Protein AF-A0A7C0VIL4-F1 (afdb_monomer)

Radius of gyration: 20.74 Å; Cα contacts (8 Å, |Δi|>4): 130; chains: 1; bounding box: 46×37×66 Å

Nearest PDB structures (foldseek):
  8d9o-assembly1_A  TM=3.777E-01  e=7.279E-01  synthetic construct
  6q6b-assembly1_A  TM=4.030E-01  e=1.095E+00  Streptomyces lividans 1326

Structure (mmCIF, N/CA/C/O backbone):
data_AF-A0A7C0VIL4-F1
#
_entry.id   AF-A0A7C0VIL4-F1
#
loop_
_atom_site.group_PDB
_atom_site.id
_atom_site.type_symbol
_atom_site.label_atom_id
_atom_site.label_alt_id
_atom_site.label_comp_id
_atom_site.label_asym_id
_atom_site.label_entity_id
_atom_site.label_seq_id
_atom_site.pdbx_PDB_ins_code
_atom_site.Cartn_x
_atom_site.Cartn_y
_atom_site.Cartn_z
_atom_site.occupancy
_atom_site.B_iso_or_equiv
_atom_site.auth_seq_id
_atom_site.auth_comp_id
_atom_site.auth_asym_id
_atom_site.auth_atom_id
_atom_site.pdbx_PDB_model_num
ATOM 1 N N . GLY A 1 1 ? 6.796 16.171 -12.661 1.00 86.88 1 GLY A N 1
ATOM 2 C CA . GLY A 1 1 ? 7.628 15.699 -11.534 1.00 86.88 1 GLY A CA 1
ATOM 3 C C . GLY A 1 1 ? 7.111 16.160 -10.181 1.00 86.88 1 GLY A C 1
ATOM 4 O O . GLY A 1 1 ? 6.947 15.333 -9.299 1.00 86.88 1 GLY A O 1
ATOM 5 N N . GLU A 1 2 ? 6.846 17.455 -10.001 1.00 94.38 2 GLU A N 1
ATOM 6 C CA . GLU A 1 2 ? 6.464 18.029 -8.699 1.00 94.38 2 GLU A CA 1
ATOM 7 C C . GLU A 1 2 ? 5.170 17.460 -8.104 1.00 94.38 2 GLU A C 1
ATOM 9 O O . GLU A 1 2 ? 5.200 16.963 -6.984 1.00 94.38 2 GLU A O 1
ATOM 14 N N . ASN A 1 3 ? 4.081 17.411 -8.878 1.00 96.06 3 ASN A N 1
ATOM 15 C CA . ASN A 1 3 ? 2.807 16.840 -8.418 1.00 96.06 3 ASN A CA 1
ATOM 16 C C . ASN A 1 3 ? 2.948 15.393 -7.924 1.00 96.06 3 ASN A C 1
ATOM 18 O O . ASN A 1 3 ? 2.377 15.026 -6.904 1.00 96.06 3 ASN A O 1
ATOM 22 N N . VAL A 1 4 ? 3.756 14.584 -8.619 1.00 94.50 4 VAL A N 1
ATOM 23 C CA . VAL A 1 4 ? 4.027 13.196 -8.221 1.00 94.50 4 VAL A CA 1
ATOM 24 C C . VAL A 1 4 ? 4.786 13.159 -6.897 1.00 94.50 4 VAL A C 1
ATOM 26 O O . VAL A 1 4 ? 4.413 12.397 -6.015 1.00 94.50 4 VAL A O 1
ATOM 29 N N . ARG A 1 5 ? 5.801 14.012 -6.700 1.00 96.06 5 ARG A N 1
ATOM 30 C CA . ARG A 1 5 ? 6.515 14.087 -5.413 1.00 96.06 5 ARG A CA 1
ATOM 31 C C . ARG A 1 5 ? 5.583 14.467 -4.263 1.00 96.06 5 ARG A C 1
ATOM 33 O O . ARG A 1 5 ? 5.636 13.815 -3.226 1.00 96.06 5 ARG A O 1
ATOM 40 N N . ASN A 1 6 ? 4.728 15.471 -4.457 1.00 98.00 6 ASN A N 1
ATOM 41 C CA . ASN A 1 6 ? 3.766 15.900 -3.438 1.00 98.00 6 ASN A CA 1
ATOM 42 C C . ASN A 1 6 ? 2.800 14.761 -3.088 1.00 98.00 6 ASN A C 1
ATOM 44 O O . ASN A 1 6 ? 2.580 14.471 -1.916 1.00 98.00 6 ASN A O 1
ATOM 48 N N . LEU A 1 7 ? 2.294 14.051 -4.099 1.00 98.19 7 LEU A N 1
ATOM 49 C CA . LEU A 1 7 ? 1.442 12.881 -3.906 1.00 98.19 7 LEU A CA 1
ATOM 50 C C . LEU A 1 7 ? 2.142 11.779 -3.092 1.00 98.19 7 LEU A C 1
ATOM 52 O O . LEU A 1 7 ? 1.588 11.316 -2.098 1.00 98.19 7 LEU A O 1
ATOM 56 N N . LEU A 1 8 ? 3.368 11.387 -3.460 1.00 98.19 8 LEU A N 1
ATOM 57 C CA . LEU A 1 8 ? 4.122 10.363 -2.722 1.00 98.19 8 LEU A CA 1
ATOM 58 C C . LEU A 1 8 ? 4.390 10.786 -1.265 1.00 98.19 8 LEU A C 1
ATOM 60 O O . LEU A 1 8 ? 4.330 9.954 -0.359 1.00 98.19 8 LEU A O 1
ATOM 64 N N . GLN A 1 9 ? 4.624 12.078 -1.014 1.00 98.44 9 GLN A N 1
ATOM 65 C CA . GLN A 1 9 ? 4.762 12.608 0.345 1.00 98.44 9 GLN A CA 1
ATOM 66 C C . GLN A 1 9 ? 3.467 12.474 1.160 1.00 98.44 9 GLN A C 1
ATOM 68 O O . GLN A 1 9 ? 3.532 12.082 2.326 1.00 98.44 9 GLN A O 1
ATOM 73 N N . GLU A 1 10 ? 2.296 12.745 0.578 1.00 98.56 10 GLU A N 1
ATOM 74 C CA . GLU A 1 10 ? 1.005 12.582 1.269 1.00 98.56 10 GLU A CA 1
ATOM 75 C C . GLU A 1 10 ? 0.706 11.118 1.635 1.00 98.56 10 GLU A C 1
ATOM 77 O O . GLU A 1 10 ? 0.216 10.825 2.736 1.00 98.56 10 GLU A O 1
ATOM 82 N N . ILE A 1 11 ? 1.081 10.176 0.765 1.00 98.75 11 ILE A N 1
ATOM 83 C CA . ILE A 1 11 ? 0.991 8.739 1.066 1.00 98.75 11 ILE A CA 1
ATOM 84 C C . ILE A 1 11 ? 1.904 8.398 2.248 1.00 98.75 11 ILE A C 1
ATOM 86 O O . ILE A 1 11 ? 1.468 7.744 3.199 1.00 98.75 11 ILE A O 1
ATOM 90 N N . GLY A 1 12 ? 3.143 8.899 2.240 1.00 98.62 12 GLY A N 1
ATOM 91 C CA . GLY A 1 12 ? 4.111 8.681 3.317 1.00 98.62 12 GLY A CA 1
ATOM 92 C C . GLY A 1 12 ? 3.642 9.239 4.662 1.00 98.62 12 GLY A C 1
ATOM 93 O O . GLY A 1 12 ? 3.730 8.551 5.681 1.00 98.62 12 GLY A O 1
ATOM 94 N N . LYS A 1 13 ? 3.056 10.445 4.673 1.00 98.69 13 LYS A N 1
ATOM 95 C CA . LYS A 1 13 ? 2.426 11.032 5.871 1.00 98.69 13 LYS A CA 1
ATOM 96 C C . LYS A 1 13 ? 1.301 10.146 6.402 1.00 98.69 13 LYS A C 1
ATOM 98 O O . LYS A 1 13 ? 1.200 9.932 7.611 1.00 98.69 13 LYS A O 1
ATOM 103 N N . THR A 1 14 ? 0.475 9.607 5.506 1.00 98.50 14 THR A N 1
ATOM 104 C CA . THR A 1 14 ? -0.616 8.697 5.875 1.00 98.50 14 THR A CA 1
ATOM 105 C C . THR A 1 14 ? -0.076 7.412 6.497 1.00 98.50 14 THR A C 1
ATOM 107 O O . THR A 1 14 ? -0.525 7.040 7.582 1.00 98.50 14 THR A O 1
ATOM 110 N N . ALA A 1 15 ? 0.916 6.773 5.869 1.00 98.50 15 ALA A N 1
ATOM 111 C CA . ALA A 1 15 ? 1.563 5.575 6.400 1.00 98.50 15 ALA A CA 1
ATOM 112 C C . ALA A 1 15 ? 2.160 5.834 7.795 1.00 98.50 15 ALA A C 1
ATOM 114 O O . ALA A 1 15 ? 1.824 5.128 8.744 1.00 98.50 15 ALA A O 1
ATOM 115 N N . ALA A 1 16 ? 2.939 6.906 7.960 1.00 98.56 16 ALA A N 1
ATOM 116 C CA . ALA A 1 16 ? 3.560 7.260 9.238 1.00 98.56 16 ALA A CA 1
ATOM 117 C C . ALA A 1 16 ? 2.534 7.537 10.351 1.00 98.56 16 ALA A C 1
ATOM 119 O O . ALA A 1 16 ? 2.729 7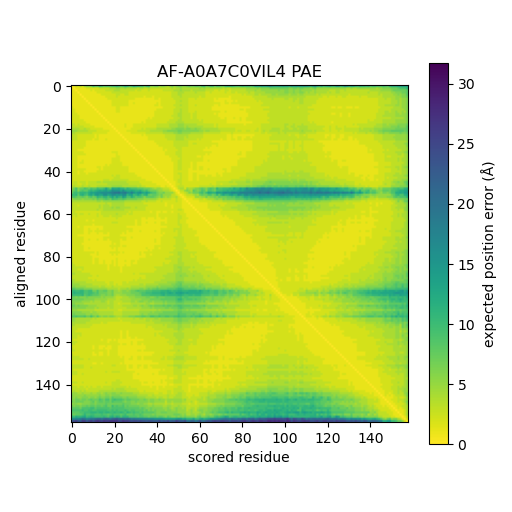.133 11.499 1.00 98.56 16 ALA A O 1
ATOM 120 N N . ARG A 1 17 ? 1.419 8.208 10.029 1.00 98.31 17 ARG A N 1
ATOM 121 C CA . ARG A 1 17 ? 0.323 8.437 10.982 1.00 98.31 17 ARG A CA 1
ATOM 122 C C . ARG A 1 17 ? -0.321 7.118 11.408 1.00 98.31 17 ARG A C 1
ATOM 124 O O . ARG A 1 17 ? -0.466 6.872 12.602 1.00 98.31 17 ARG A O 1
ATOM 131 N N . LEU A 1 18 ? -0.706 6.279 10.447 1.00 98.38 18 LEU A N 1
ATOM 132 C CA . LEU A 1 18 ? -1.424 5.029 10.717 1.00 98.38 18 LEU A CA 1
ATOM 133 C C . LEU A 1 18 ? -0.537 3.962 11.365 1.00 98.38 18 LEU A C 1
ATOM 135 O O . LEU A 1 18 ? -1.051 3.097 12.067 1.00 98.38 18 LEU A O 1
ATOM 139 N N . GLN A 1 19 ? 0.784 4.050 11.208 1.00 97.56 19 GLN A N 1
ATOM 140 C CA . GLN A 1 19 ? 1.725 3.155 11.879 1.00 97.56 19 GLN A CA 1
ATOM 141 C C . GLN A 1 19 ? 1.710 3.301 13.411 1.00 97.56 19 GLN A C 1
ATOM 143 O O . GLN A 1 19 ? 2.133 2.393 14.121 1.00 97.56 19 GLN A O 1
ATOM 148 N N . LYS A 1 20 ? 1.181 4.419 13.927 1.00 97.12 20 LYS A N 1
ATOM 149 C CA . LYS A 1 20 ? 0.968 4.650 15.365 1.00 97.12 20 LYS A CA 1
ATOM 150 C C . LYS A 1 20 ? -0.324 4.018 15.895 1.00 97.12 20 LYS A C 1
ATOM 152 O O . LYS A 1 20 ? -0.518 3.969 17.102 1.00 97.12 20 LYS A O 1
ATOM 157 N N . ASN A 1 21 ? -1.217 3.560 15.016 1.00 95.56 21 ASN A N 1
ATOM 158 C CA . ASN A 1 21 ? -2.441 2.867 15.402 1.00 95.56 21 ASN A CA 1
ATOM 159 C C . ASN A 1 21 ? -2.168 1.362 15.495 1.00 95.56 21 ASN A C 1
ATOM 161 O O . ASN A 1 21 ? -1.899 0.727 14.476 1.00 95.56 21 ASN A O 1
ATOM 165 N N . GLU A 1 22 ? -2.291 0.772 16.684 1.00 95.00 22 GLU A N 1
ATOM 166 C CA . GLU A 1 22 ? -1.973 -0.648 16.917 1.00 95.00 22 GLU A CA 1
ATOM 167 C C . GLU A 1 22 ? -2.699 -1.599 15.953 1.00 95.00 22 GLU A C 1
ATOM 169 O O . GLU A 1 22 ? -2.125 -2.567 15.454 1.00 95.00 22 GLU A O 1
ATOM 174 N N . SER A 1 23 ? -3.959 -1.305 15.621 1.00 94.94 23 SER A N 1
ATOM 175 C CA . SER A 1 23 ? -4.778 -2.173 14.769 1.00 94.94 23 SER A CA 1
ATOM 176 C C . SER A 1 23 ? -4.428 -2.096 13.276 1.00 94.94 23 SER A C 1
ATOM 178 O O . SER A 1 23 ? -4.811 -2.999 12.515 1.00 94.94 23 SER A O 1
ATOM 180 N N . LEU A 1 24 ? -3.723 -1.035 12.861 1.00 98.38 24 LEU A N 1
ATOM 181 C CA . LEU A 1 24 ? -3.342 -0.745 11.475 1.00 98.38 24 LEU A CA 1
ATOM 182 C C . LEU A 1 24 ? -1.825 -0.750 11.249 1.00 98.38 24 LEU A C 1
ATOM 184 O O . LEU A 1 24 ? -1.401 -0.754 10.095 1.00 98.38 24 LEU A O 1
ATOM 188 N N . GLN A 1 25 ? -1.016 -0.818 12.308 1.00 98.50 25 GLN A N 1
ATOM 189 C CA . GLN A 1 25 ? 0.436 -0.637 12.269 1.00 98.50 25 GLN A CA 1
ATOM 190 C C . GLN A 1 25 ? 1.128 -1.482 11.196 1.00 98.50 25 GLN A C 1
ATOM 192 O O . GLN A 1 25 ? 1.853 -0.950 10.355 1.00 98.50 25 GLN A O 1
ATOM 197 N N . LYS A 1 26 ? 0.863 -2.793 11.188 1.00 98.44 26 LYS A N 1
ATOM 198 C CA . LYS A 1 26 ? 1.426 -3.724 10.197 1.00 98.44 26 LYS A CA 1
ATOM 199 C C . LYS A 1 26 ? 1.061 -3.332 8.761 1.00 98.44 26 LYS A C 1
ATOM 201 O O . LYS A 1 26 ? 1.902 -3.388 7.876 1.00 98.44 26 LYS A O 1
ATOM 206 N N . TYR A 1 27 ? -0.191 -2.953 8.523 1.00 98.75 27 TYR A N 1
ATOM 207 C CA . TYR A 1 27 ? -0.686 -2.629 7.183 1.00 98.75 27 TYR A CA 1
ATOM 208 C C . TYR A 1 27 ? -0.133 -1.285 6.695 1.00 98.75 27 TYR A C 1
ATOM 210 O O . TYR A 1 27 ? 0.245 -1.148 5.535 1.00 98.75 27 TYR A O 1
ATOM 218 N N . ALA A 1 28 ? -0.001 -0.315 7.600 1.00 98.62 28 ALA A N 1
ATOM 219 C CA . ALA A 1 28 ? 0.647 0.958 7.319 1.00 98.62 28 ALA A CA 1
ATOM 220 C C . ALA A 1 28 ? 2.142 0.793 6.988 1.00 98.62 28 ALA A C 1
ATOM 222 O O . ALA A 1 28 ? 2.642 1.481 6.101 1.00 98.62 28 ALA A O 1
ATOM 223 N N . ALA A 1 29 ? 2.838 -0.145 7.645 1.00 98.62 29 ALA A N 1
ATOM 224 C CA . ALA A 1 29 ? 4.223 -0.484 7.314 1.00 98.62 29 ALA A CA 1
ATOM 225 C C . ALA A 1 29 ? 4.347 -1.033 5.881 1.00 98.62 29 ALA A C 1
ATOM 227 O O . ALA A 1 29 ? 5.168 -0.540 5.113 1.00 98.62 29 ALA A O 1
ATOM 228 N N . ILE A 1 30 ? 3.464 -1.964 5.491 1.00 98.81 30 ILE A N 1
ATOM 229 C CA . ILE A 1 30 ? 3.412 -2.512 4.123 1.00 98.81 30 ILE A CA 1
ATOM 230 C C . ILE A 1 30 ? 3.185 -1.396 3.092 1.00 98.81 30 ILE A C 1
ATOM 232 O O . ILE A 1 30 ? 3.862 -1.361 2.067 1.00 98.81 30 ILE A O 1
ATOM 236 N N . LEU A 1 31 ? 2.274 -0.452 3.364 1.00 98.81 31 LEU A N 1
ATOM 237 C CA . LEU A 1 31 ? 2.065 0.706 2.486 1.00 98.81 31 LEU A CA 1
ATOM 238 C C . LEU A 1 31 ? 3.334 1.559 2.351 1.00 98.81 31 LEU A C 1
ATOM 240 O O . LEU A 1 31 ? 3.640 2.014 1.253 1.00 98.81 31 LEU A O 1
ATOM 244 N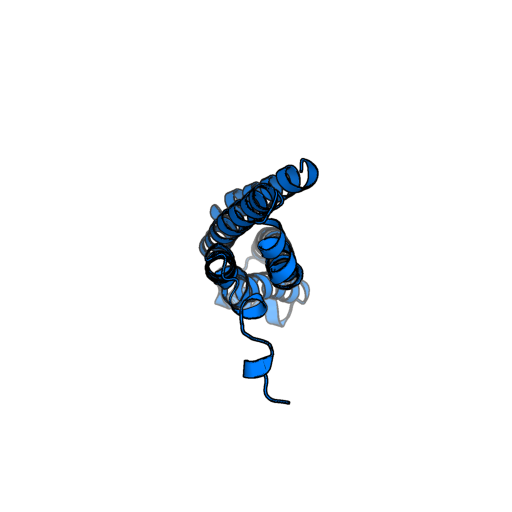 N . GLY A 1 32 ? 4.070 1.772 3.445 1.00 98.69 32 GLY A N 1
ATOM 245 C CA . GLY A 1 32 ? 5.335 2.508 3.434 1.00 98.69 32 GLY A CA 1
ATOM 246 C C . GLY A 1 32 ? 6.416 1.827 2.588 1.00 98.69 32 GLY A C 1
ATOM 247 O O . GLY A 1 32 ? 7.070 2.489 1.784 1.00 98.69 32 GLY A O 1
ATOM 248 N N . GLU A 1 33 ? 6.562 0.507 2.710 1.00 98.69 33 GLU A N 1
ATOM 249 C CA . GLU A 1 33 ? 7.498 -0.275 1.891 1.00 98.69 33 GLU A CA 1
ATOM 250 C C . GLU A 1 33 ? 7.122 -0.250 0.404 1.00 98.69 33 GLU A C 1
ATOM 252 O O . GLU A 1 33 ? 7.982 -0.045 -0.456 1.00 98.69 33 GLU A O 1
ATOM 257 N N . ALA A 1 34 ? 5.832 -0.407 0.094 1.00 98.81 34 ALA A N 1
ATOM 258 C CA . ALA A 1 34 ? 5.333 -0.306 -1.272 1.00 98.81 34 ALA A CA 1
ATOM 259 C C . ALA A 1 34 ? 5.558 1.098 -1.852 1.00 98.81 34 ALA A C 1
ATOM 261 O O . ALA A 1 34 ? 6.045 1.229 -2.972 1.00 98.81 34 ALA A O 1
ATOM 262 N N . LEU A 1 35 ? 5.274 2.152 -1.079 1.00 98.81 35 LEU A N 1
ATOM 263 C CA . LEU A 1 35 ? 5.532 3.538 -1.470 1.00 98.81 35 LEU A CA 1
ATOM 264 C C . LEU A 1 35 ? 7.007 3.765 -1.811 1.00 98.81 35 LEU A C 1
ATOM 266 O O . LEU A 1 35 ? 7.302 4.418 -2.811 1.00 98.81 35 LEU A O 1
ATOM 270 N N . GLN A 1 36 ? 7.923 3.237 -0.996 1.00 98.69 36 GLN A N 1
ATOM 271 C CA . GLN A 1 36 ? 9.355 3.358 -1.253 1.00 98.69 36 GLN A CA 1
ATOM 272 C C . GLN A 1 36 ? 9.729 2.706 -2.590 1.00 98.69 36 GLN A C 1
ATOM 274 O O . GLN A 1 36 ? 10.339 3.366 -3.429 1.00 98.69 36 GLN A O 1
ATOM 279 N N . ALA A 1 37 ? 9.307 1.458 -2.814 1.00 98.69 37 ALA A N 1
ATOM 280 C CA . ALA A 1 37 ? 9.610 0.725 -4.044 1.00 98.69 37 ALA A CA 1
ATOM 281 C C . ALA A 1 37 ? 9.012 1.400 -5.292 1.00 98.69 37 ALA A C 1
ATOM 283 O O . ALA A 1 37 ? 9.684 1.553 -6.310 1.00 98.69 37 ALA A O 1
ATOM 284 N N . VAL A 1 38 ? 7.754 1.849 -5.229 1.00 98.69 38 VAL A N 1
ATOM 285 C CA . VAL A 1 38 ? 7.103 2.546 -6.352 1.00 98.69 38 VAL A CA 1
ATOM 286 C C . VAL A 1 38 ? 7.732 3.918 -6.595 1.00 98.69 38 VAL A C 1
ATOM 288 O O . VAL A 1 38 ? 7.901 4.323 -7.746 1.00 98.69 38 VAL A O 1
ATOM 291 N N . GLY A 1 39 ? 8.110 4.639 -5.537 1.00 98.38 39 GLY A N 1
ATOM 292 C CA . GLY A 1 39 ? 8.797 5.925 -5.647 1.00 98.38 39 GLY A CA 1
ATOM 293 C C . GLY A 1 39 ? 10.173 5.804 -6.304 1.00 98.38 39 GLY A C 1
ATOM 294 O O . GLY A 1 39 ? 10.517 6.623 -7.161 1.00 98.38 39 GLY A O 1
ATOM 295 N N . GLU A 1 40 ? 10.933 4.767 -5.954 1.00 98.19 40 GLU A N 1
ATOM 296 C CA . GLU A 1 40 ? 12.220 4.456 -6.581 1.00 98.19 40 GLU A CA 1
ATOM 297 C C . GLU A 1 40 ? 12.054 4.073 -8.055 1.00 98.19 40 GLU A C 1
ATOM 299 O O . GLU A 1 40 ? 12.679 4.696 -8.917 1.00 98.19 40 GLU A O 1
ATOM 304 N N . LEU A 1 41 ? 11.114 3.177 -8.372 1.00 98.00 41 LEU A N 1
ATOM 305 C CA . LEU A 1 41 ? 10.788 2.823 -9.754 1.00 98.00 41 LEU A CA 1
ATOM 306 C C . LEU A 1 41 ? 10.381 4.051 -10.584 1.00 98.00 41 LEU A C 1
ATOM 308 O O . LEU A 1 41 ? 10.846 4.234 -11.708 1.00 98.00 41 LEU A O 1
ATOM 312 N N . THR A 1 42 ? 9.553 4.934 -10.018 1.00 96.94 42 THR A N 1
ATOM 313 C CA . THR A 1 42 ? 9.115 6.182 -10.668 1.00 96.94 42 THR A CA 1
ATOM 314 C C . THR A 1 42 ? 10.304 7.081 -11.012 1.00 96.94 42 THR A C 1
ATOM 316 O O . THR A 1 42 ? 10.361 7.666 -12.097 1.00 96.94 42 THR A O 1
ATOM 319 N N . LYS A 1 43 ? 11.276 7.197 -10.099 1.00 95.44 43 LYS A N 1
ATOM 320 C CA . LYS A 1 43 ? 12.521 7.934 -10.347 1.00 95.44 43 LYS A CA 1
ATOM 321 C C . LYS A 1 43 ? 13.332 7.263 -11.458 1.00 95.44 43 LYS A C 1
ATOM 323 O O . LYS A 1 43 ? 13.796 7.963 -12.356 1.00 95.44 43 LYS A O 1
ATOM 328 N N . ASN A 1 44 ? 13.462 5.938 -11.420 1.00 95.38 44 ASN A N 1
ATOM 329 C CA . ASN A 1 44 ? 14.209 5.162 -12.410 1.00 95.38 44 ASN A CA 1
ATOM 330 C C . ASN A 1 44 ? 13.619 5.307 -13.820 1.00 95.38 44 ASN A C 1
ATOM 332 O O . ASN A 1 44 ? 14.370 5.541 -14.763 1.00 95.38 44 ASN A O 1
ATOM 336 N N . PHE A 1 45 ? 12.291 5.326 -13.965 1.00 94.56 45 PHE A N 1
ATOM 337 C CA . PHE A 1 45 ? 11.628 5.627 -15.243 1.00 94.56 45 PHE A CA 1
ATOM 338 C C . PHE A 1 45 ? 12.054 6.982 -15.824 1.00 94.56 45 PHE A C 1
ATOM 340 O O . PHE A 1 45 ? 12.290 7.089 -17.027 1.00 94.56 45 PHE A O 1
ATOM 347 N N . GLY A 1 46 ? 12.195 8.006 -14.976 1.00 92.31 46 GLY A N 1
ATOM 348 C CA . GLY A 1 46 ? 12.695 9.319 -15.391 1.00 92.31 46 GLY A CA 1
ATOM 349 C C . GLY A 1 46 ? 14.180 9.330 -15.770 1.00 92.31 46 GLY A C 1
ATOM 350 O O . GLY A 1 46 ? 14.596 10.169 -16.564 1.00 92.31 46 GLY A O 1
ATOM 351 N N . LEU A 1 47 ? 14.986 8.410 -15.231 1.00 91.94 47 LEU A N 1
ATOM 352 C CA . LEU A 1 47 ? 16.396 8.255 -15.610 1.00 91.94 47 LEU A CA 1
ATOM 353 C C . LEU A 1 47 ? 16.540 7.489 -16.932 1.00 91.94 47 LEU A C 1
ATOM 355 O O . LEU A 1 47 ? 17.354 7.863 -17.774 1.00 91.94 47 LEU A O 1
ATOM 359 N N . TRP A 1 48 ? 15.734 6.446 -17.141 1.00 93.31 48 TRP A N 1
ATOM 360 C CA . TRP A 1 48 ? 15.789 5.607 -18.341 1.00 93.31 48 TRP A CA 1
ATOM 361 C C . TRP A 1 48 ? 15.207 6.269 -19.588 1.00 93.31 48 TRP A C 1
ATOM 363 O O . TRP A 1 48 ? 15.460 5.800 -20.691 1.00 93.31 48 TRP A O 1
ATOM 373 N N . SER A 1 49 ? 14.463 7.369 -19.461 1.00 83.69 49 SER A N 1
ATOM 374 C CA . SER A 1 49 ? 13.844 8.038 -20.611 1.00 83.69 49 SER A CA 1
ATOM 375 C C . SER A 1 49 ? 14.834 8.695 -21.592 1.00 83.69 49 SER A C 1
ATOM 377 O O . SER A 1 49 ? 14.403 9.283 -22.581 1.00 83.69 49 SER A O 1
ATOM 379 N N . GLY A 1 50 ? 16.146 8.624 -21.342 1.00 83.69 50 GLY A N 1
ATOM 380 C CA . GLY A 1 50 ? 17.186 9.104 -22.252 1.00 83.69 50 GLY A CA 1
ATOM 381 C C . GLY A 1 50 ? 17.734 8.015 -23.186 1.00 83.69 50 GLY A C 1
ATOM 382 O O . GLY A 1 50 ? 18.067 6.913 -22.753 1.00 83.69 50 GLY A O 1
ATOM 383 N N . GLY A 1 51 ? 17.900 8.345 -24.471 1.00 80.44 51 GLY A N 1
ATOM 384 C CA . GLY A 1 51 ? 18.606 7.502 -25.445 1.00 80.44 51 GLY A CA 1
ATOM 385 C C . GLY A 1 51 ? 18.001 6.102 -25.616 1.00 80.44 51 GLY A C 1
ATOM 386 O O . GLY A 1 51 ? 16.786 5.938 -25.692 1.00 80.44 51 GLY A O 1
ATOM 387 N N . SER A 1 52 ? 18.855 5.077 -25.671 1.00 79.56 52 SER A N 1
ATOM 388 C CA . SER A 1 52 ? 18.459 3.671 -25.861 1.00 79.56 52 SER A CA 1
ATOM 389 C C . SER A 1 52 ? 17.767 3.031 -24.645 1.00 79.56 52 SER A C 1
ATOM 391 O O . SER A 1 52 ? 17.299 1.894 -24.736 1.00 79.56 52 SER A O 1
ATOM 393 N N . GLY A 1 53 ? 17.679 3.739 -23.512 1.00 84.19 53 GLY A N 1
ATOM 394 C CA . GLY A 1 53 ? 16.960 3.291 -22.315 1.00 84.19 53 GLY A CA 1
ATOM 395 C C . GLY A 1 53 ? 15.441 3.446 -22.412 1.00 84.19 53 GLY A C 1
ATOM 396 O O . GLY A 1 53 ? 14.714 2.751 -21.703 1.00 84.19 53 GLY A O 1
ATOM 397 N N . LEU A 1 54 ? 14.951 4.297 -23.325 1.00 90.81 54 LEU A N 1
ATOM 398 C CA . LEU A 1 54 ? 13.533 4.666 -23.422 1.00 90.81 54 LEU A CA 1
ATOM 399 C C . LEU A 1 54 ? 12.608 3.465 -23.686 1.00 90.81 54 LEU A C 1
ATOM 401 O O . LEU A 1 54 ? 11.439 3.482 -23.302 1.00 90.81 54 LEU A O 1
ATOM 405 N N . VAL A 1 55 ? 13.139 2.397 -24.285 1.00 91.75 55 VAL A N 1
ATOM 406 C CA . VAL A 1 55 ? 12.402 1.150 -24.519 1.00 91.75 55 VAL A CA 1
ATOM 407 C C . VAL A 1 55 ? 11.916 0.504 -23.214 1.00 91.75 55 VAL A C 1
ATOM 409 O O . VAL A 1 55 ? 10.831 -0.069 -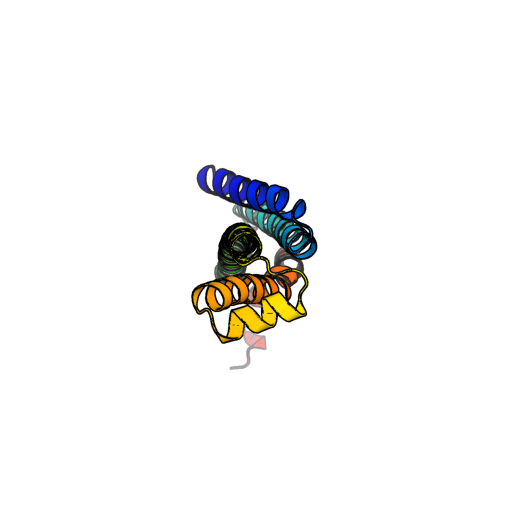23.198 1.00 91.75 55 VAL A O 1
ATOM 412 N N . ILE A 1 56 ? 12.645 0.656 -22.098 1.00 94.12 56 ILE A N 1
ATOM 413 C CA . ILE A 1 56 ? 12.276 0.042 -20.813 1.00 94.12 56 ILE A CA 1
ATOM 414 C C . ILE A 1 56 ? 10.973 0.637 -20.250 1.00 94.12 56 ILE A C 1
ATOM 416 O O . ILE A 1 56 ? 10.041 -0.139 -20.007 1.00 94.12 56 ILE A O 1
ATOM 420 N N . PRO A 1 57 ? 10.837 1.974 -20.080 1.00 94.25 57 PRO A N 1
ATOM 421 C CA . PRO A 1 57 ? 9.562 2.581 -19.710 1.00 94.25 57 PRO A CA 1
ATOM 422 C C . PRO A 1 57 ? 8.413 2.249 -20.661 1.00 94.25 57 PRO A C 1
ATOM 424 O O . PRO A 1 57 ? 7.291 2.053 -20.201 1.00 94.25 57 PRO A O 1
ATOM 427 N N . ILE A 1 58 ? 8.674 2.175 -21.971 1.00 93.69 58 ILE A N 1
ATOM 428 C CA . ILE A 1 58 ? 7.639 1.879 -22.972 1.00 93.69 58 ILE A CA 1
ATOM 429 C C . ILE A 1 58 ? 7.104 0.456 -22.788 1.00 93.69 58 ILE A C 1
ATOM 431 O O . ILE A 1 58 ? 5.891 0.274 -22.679 1.00 93.69 58 ILE A O 1
ATOM 435 N N . LEU A 1 59 ? 7.990 -0.538 -22.684 1.00 94.38 59 LEU A N 1
ATOM 436 C CA . LEU A 1 59 ? 7.601 -1.940 -22.487 1.00 94.38 59 LEU A CA 1
ATOM 437 C C . LEU A 1 59 ? 6.820 -2.154 -21.194 1.00 94.38 59 LEU A C 1
ATOM 439 O O . LEU A 1 59 ? 5.906 -2.976 -21.133 1.00 94.38 59 LEU A O 1
ATOM 443 N N . ASN A 1 60 ? 7.154 -1.377 -20.168 1.00 96.31 60 ASN A N 1
ATOM 444 C CA . ASN A 1 60 ? 6.579 -1.515 -18.840 1.00 96.31 60 ASN A CA 1
ATOM 445 C C . ASN A 1 60 ? 5.504 -0.469 -18.526 1.00 96.31 60 ASN A C 1
ATOM 447 O O . ASN A 1 60 ? 5.060 -0.396 -17.382 1.00 96.31 60 ASN A O 1
ATOM 451 N N . ALA A 1 61 ? 5.026 0.299 -19.511 1.00 96.00 61 ALA A N 1
ATOM 452 C CA . ALA A 1 61 ? 4.060 1.374 -19.283 1.00 96.00 61 ALA A CA 1
ATOM 453 C C . ALA A 1 61 ? 2.766 0.869 -18.622 1.00 96.00 61 ALA A C 1
ATOM 455 O O . ALA A 1 61 ? 2.302 1.442 -17.635 1.00 96.00 61 ALA A O 1
ATOM 456 N N . ARG A 1 62 ? 2.205 -0.240 -19.125 1.00 97.06 62 ARG A N 1
ATOM 457 C CA . ARG A 1 62 ? 1.008 -0.863 -18.537 1.00 97.06 62 ARG A CA 1
ATOM 458 C C . ARG A 1 62 ? 1.288 -1.457 -17.147 1.00 97.06 62 ARG A C 1
ATOM 460 O O . ARG A 1 62 ? 0.542 -1.111 -16.234 1.00 97.06 62 ARG A O 1
ATOM 467 N N . PRO A 1 63 ? 2.303 -2.323 -16.945 1.00 97.50 63 PRO A N 1
ATOM 468 C CA . PRO A 1 63 ? 2.661 -2.805 -15.609 1.00 97.50 63 PRO A CA 1
ATOM 469 C C . PRO A 1 63 ? 2.854 -1.678 -14.589 1.00 97.50 63 PRO A C 1
ATOM 471 O O . PRO A 1 63 ? 2.262 -1.720 -13.514 1.00 97.50 63 PRO A O 1
ATOM 474 N N . TYR A 1 64 ? 3.599 -0.634 -14.955 1.00 98.00 64 TYR A N 1
ATOM 475 C CA . TYR A 1 64 ? 3.827 0.531 -14.106 1.00 98.00 64 TYR A CA 1
ATOM 476 C C . TYR A 1 64 ? 2.526 1.267 -13.761 1.00 98.00 64 TYR A C 1
ATOM 478 O O . TYR A 1 64 ? 2.303 1.598 -12.597 1.00 98.00 64 TYR A O 1
ATOM 486 N N . LEU A 1 65 ? 1.633 1.474 -14.737 1.00 98.38 65 LEU A N 1
ATOM 487 C CA . LEU A 1 65 ? 0.324 2.086 -14.497 1.00 98.38 65 LEU A CA 1
ATOM 488 C C . LEU A 1 65 ? -0.503 1.289 -13.477 1.00 98.38 65 LEU A C 1
ATOM 490 O O . LEU A 1 65 ? -1.114 1.885 -12.591 1.00 98.38 65 LEU A O 1
ATOM 494 N N . MET A 1 66 ? -0.500 -0.044 -13.578 1.00 98.62 66 MET A N 1
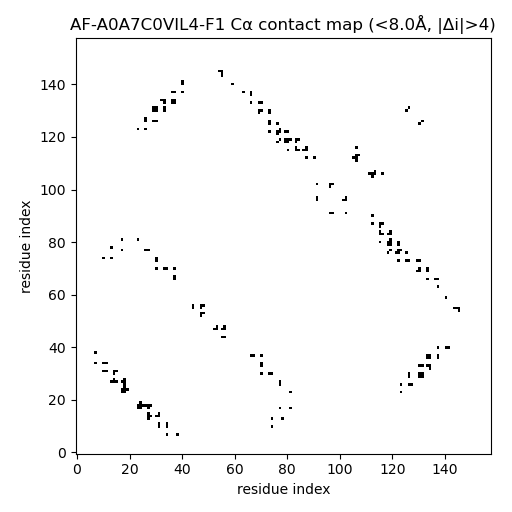ATOM 495 C CA . MET A 1 66 ? -1.219 -0.911 -12.639 1.00 98.62 66 MET A CA 1
ATOM 496 C C . MET A 1 66 ? -0.614 -0.849 -11.233 1.00 98.62 66 MET A C 1
ATOM 498 O O . MET A 1 66 ? -1.348 -0.629 -10.275 1.00 98.62 66 MET A O 1
ATOM 502 N N . ILE A 1 67 ? 0.716 -0.942 -11.118 1.00 98.75 67 ILE A N 1
ATOM 503 C CA . ILE A 1 6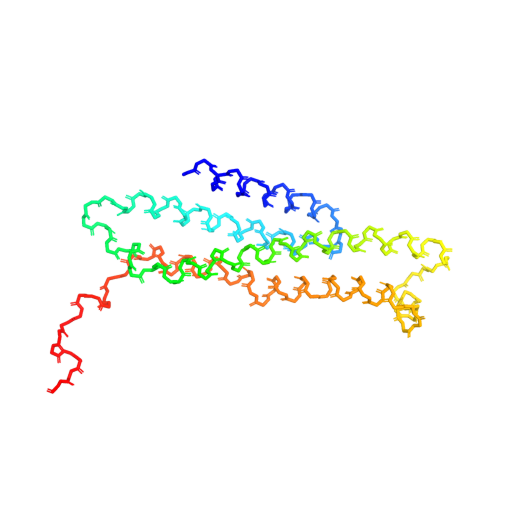7 ? 1.442 -0.819 -9.843 1.00 98.75 67 ILE A CA 1
ATOM 504 C C . ILE A 1 67 ? 1.107 0.509 -9.153 1.00 98.75 67 ILE A C 1
ATOM 506 O O . ILE A 1 67 ? 0.807 0.549 -7.957 1.00 98.75 67 ILE A O 1
ATOM 510 N N . PHE A 1 68 ? 1.141 1.609 -9.907 1.00 98.44 68 PHE A N 1
ATOM 511 C CA . PHE A 1 68 ? 0.845 2.930 -9.365 1.00 98.44 68 PHE A CA 1
ATOM 512 C C . PHE A 1 68 ? -0.627 3.044 -8.940 1.00 98.44 68 PHE A C 1
ATOM 514 O O . PHE A 1 68 ? -0.924 3.605 -7.885 1.00 98.44 68 PHE A O 1
ATOM 521 N N . GLY A 1 69 ? -1.551 2.485 -9.728 1.00 98.62 69 GLY A N 1
ATOM 522 C CA . GLY A 1 69 ? -2.976 2.426 -9.396 1.00 98.62 69 GLY A CA 1
ATOM 523 C C . GLY A 1 69 ? -3.252 1.651 -8.107 1.00 98.62 69 GLY A C 1
ATOM 524 O O . GLY A 1 69 ? -3.954 2.152 -7.227 1.00 98.62 69 GLY A O 1
ATOM 525 N N . ASP A 1 70 ? -2.641 0.481 -7.948 1.00 98.81 70 ASP A N 1
ATOM 526 C CA . ASP A 1 70 ? -2.775 -0.343 -6.745 1.00 98.81 70 ASP A CA 1
ATOM 527 C C . ASP A 1 70 ? -2.214 0.361 -5.500 1.00 98.81 70 ASP A C 1
ATOM 529 O O . ASP A 1 70 ? -2.823 0.297 -4.426 1.00 98.81 70 ASP A O 1
ATOM 533 N N . LEU A 1 71 ? -1.116 1.116 -5.640 1.00 98.88 71 LEU A N 1
ATOM 534 C CA . LEU A 1 71 ? -0.616 1.981 -4.567 1.00 98.88 71 LEU A CA 1
ATOM 535 C C . LEU A 1 71 ? -1.659 3.042 -4.172 1.00 98.88 71 LEU A C 1
ATOM 537 O O . LEU A 1 71 ? -1.882 3.260 -2.978 1.00 98.88 71 LEU A O 1
ATOM 541 N N . MET A 1 72 ? -2.318 3.684 -5.147 1.00 98.69 72 MET A N 1
ATOM 542 C CA . MET A 1 72 ? -3.353 4.693 -4.872 1.00 98.69 72 MET A CA 1
ATOM 543 C C . MET A 1 72 ? -4.552 4.090 -4.142 1.00 98.69 72 MET A C 1
ATOM 545 O O . MET A 1 72 ? -5.006 4.647 -3.142 1.00 98.69 72 MET A O 1
ATOM 549 N N . VAL A 1 73 ? -5.054 2.945 -4.610 1.00 98.81 73 VAL A N 1
ATOM 550 C CA . VAL A 1 73 ? -6.203 2.272 -3.987 1.00 98.81 73 VAL A CA 1
ATOM 551 C C . VAL A 1 73 ? -5.852 1.817 -2.570 1.00 98.81 73 VAL A C 1
ATOM 553 O O . VAL A 1 73 ? -6.617 2.075 -1.638 1.00 98.81 73 VAL A O 1
ATOM 556 N N . GLY A 1 74 ? -4.673 1.219 -2.377 1.00 98.81 74 GLY A N 1
ATOM 557 C CA . GLY A 1 74 ? -4.189 0.809 -1.060 1.00 98.81 74 GLY A CA 1
ATOM 558 C C . GLY A 1 74 ? -4.087 1.976 -0.077 1.00 98.81 74 GLY A C 1
ATOM 559 O O . GLY A 1 74 ? -4.554 1.874 1.061 1.00 98.81 74 GLY A O 1
ATOM 560 N N . TRP A 1 75 ? -3.549 3.112 -0.529 1.00 98.81 75 TRP A N 1
ATOM 561 C CA . TRP A 1 75 ? -3.477 4.336 0.266 1.00 98.81 75 TRP A CA 1
ATOM 562 C C . TRP A 1 75 ? -4.862 4.841 0.686 1.00 98.81 75 TRP A C 1
ATOM 564 O O . TRP A 1 75 ? -5.089 5.081 1.875 1.00 98.81 75 TRP A O 1
ATOM 574 N N . GLN A 1 76 ? -5.798 4.958 -0.257 1.00 98.81 76 GLN A N 1
ATOM 575 C CA . GLN A 1 76 ? -7.142 5.474 0.019 1.00 98.81 76 GLN A CA 1
ATOM 576 C C . GLN A 1 76 ? -7.937 4.550 0.953 1.00 98.81 76 GLN A C 1
ATOM 578 O O . GLN A 1 76 ? -8.609 5.020 1.875 1.00 98.81 76 GLN A O 1
ATOM 583 N N . LEU A 1 77 ? -7.814 3.230 0.785 1.00 98.88 77 LEU A N 1
ATOM 584 C CA . LEU A 1 77 ? -8.444 2.261 1.683 1.00 98.88 77 LEU A CA 1
ATOM 585 C C . LEU A 1 77 ? -7.875 2.344 3.103 1.00 98.88 77 LEU A C 1
ATOM 587 O O . LEU A 1 77 ? -8.643 2.342 4.066 1.00 98.88 77 LEU A O 1
ATOM 591 N N . LEU A 1 78 ? -6.553 2.463 3.257 1.00 98.69 78 LEU A N 1
ATOM 592 C CA . LEU A 1 78 ? -5.937 2.625 4.576 1.00 98.69 78 LEU A CA 1
ATOM 593 C C . LEU A 1 78 ? -6.293 3.966 5.223 1.00 98.69 78 LEU A C 1
ATOM 595 O O . LEU A 1 78 ? -6.532 4.012 6.431 1.00 98.69 78 LEU A O 1
ATOM 599 N N . GLN A 1 79 ? -6.401 5.042 4.441 1.00 98.44 79 GLN A N 1
ATOM 600 C CA . GLN A 1 79 ? -6.889 6.328 4.935 1.00 98.44 79 GLN A CA 1
ATOM 601 C C . GLN A 1 79 ? -8.319 6.207 5.479 1.00 98.44 79 GLN A C 1
ATOM 603 O O . GLN A 1 79 ? -8.582 6.652 6.599 1.00 98.44 79 GLN A O 1
ATOM 608 N N . ALA A 1 80 ? -9.214 5.547 4.738 1.00 98.62 80 ALA A N 1
ATOM 609 C CA . ALA A 1 80 ? -10.578 5.273 5.186 1.00 98.62 80 ALA A CA 1
ATOM 610 C C . ALA A 1 80 ? -10.617 4.370 6.431 1.00 98.62 80 ALA A C 1
ATOM 612 O O . ALA A 1 80 ? -11.415 4.611 7.334 1.00 98.62 80 ALA A O 1
ATOM 613 N N . ALA A 1 81 ? -9.742 3.364 6.516 1.00 98.75 81 ALA A N 1
ATOM 614 C CA . ALA A 1 81 ? -9.640 2.500 7.690 1.00 98.75 81 ALA A CA 1
ATOM 615 C C . ALA A 1 81 ? -9.182 3.262 8.940 1.00 98.75 81 ALA A C 1
ATOM 617 O O . ALA A 1 81 ? -9.704 3.007 10.019 1.00 98.75 81 ALA A O 1
ATOM 618 N N . GLY A 1 82 ? -8.259 4.220 8.803 1.00 98.44 82 GLY A N 1
ATOM 619 C CA . GLY A 1 82 ? -7.868 5.102 9.906 1.00 98.44 82 GLY A CA 1
ATOM 620 C C . GLY A 1 82 ? -9.057 5.866 10.486 1.00 98.44 82 GLY A C 1
ATOM 621 O O . GLY A 1 82 ? -9.298 5.805 11.688 1.00 98.44 82 GLY A O 1
ATOM 622 N N . ILE A 1 83 ? -9.850 6.492 9.612 1.00 98.44 83 ILE A N 1
ATOM 623 C CA . ILE A 1 83 ? -11.074 7.211 9.999 1.00 98.44 83 ILE A CA 1
ATOM 624 C C . ILE A 1 83 ? -12.086 6.252 10.646 1.00 98.44 83 ILE A C 1
ATOM 626 O O . ILE A 1 83 ? -12.701 6.581 11.657 1.00 98.44 83 ILE A O 1
ATOM 630 N N . ALA A 1 84 ? -12.250 5.050 10.089 1.00 98.56 84 ALA A N 1
ATOM 631 C CA . ALA A 1 84 ? -13.163 4.043 10.622 1.00 98.56 84 ALA A CA 1
ATOM 632 C C . ALA A 1 84 ? -12.772 3.586 12.037 1.00 98.56 84 ALA A C 1
ATOM 634 O O . ALA A 1 84 ? -13.653 3.396 12.871 1.00 98.56 84 ALA A O 1
ATOM 635 N N . VAL A 1 85 ? -11.474 3.448 12.334 1.00 98.12 85 VAL A N 1
ATOM 636 C CA . VAL A 1 85 ? -11.013 3.104 13.690 1.00 98.12 85 VAL A CA 1
ATOM 637 C C . VAL A 1 85 ? -11.381 4.202 14.689 1.00 98.12 85 VAL A C 1
ATOM 639 O O . VAL A 1 85 ? -11.912 3.892 15.752 1.00 98.12 85 VAL A O 1
ATOM 642 N N . GLU A 1 86 ? -11.155 5.470 14.341 1.00 97.31 86 GLU A N 1
ATOM 643 C CA . GLU A 1 86 ? -11.509 6.614 15.196 1.00 97.31 86 GLU A CA 1
ATOM 644 C C . GLU A 1 86 ? -13.025 6.682 15.445 1.00 97.31 86 GLU A C 1
ATOM 646 O O . GLU A 1 86 ? -13.466 6.875 16.577 1.00 97.31 86 GLU A O 1
ATOM 651 N N . LYS A 1 87 ? -13.838 6.457 14.405 1.00 98.19 87 LYS A N 1
ATOM 652 C CA . LYS A 1 87 ? -15.305 6.449 14.514 1.00 98.19 87 LYS A CA 1
ATOM 653 C C . LYS A 1 87 ? -15.828 5.304 15.375 1.00 98.19 87 LYS A C 1
ATOM 655 O O . LYS A 1 87 ? -16.65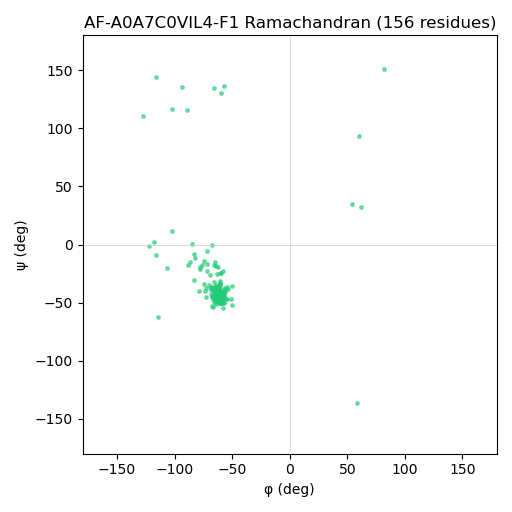6 5.537 16.250 1.00 98.19 87 LYS A O 1
ATOM 660 N N . LEU A 1 88 ? -15.313 4.092 15.180 1.00 97.81 88 LEU A N 1
ATOM 661 C CA . LEU A 1 88 ? -15.690 2.942 16.002 1.00 97.81 88 LEU A CA 1
ATOM 662 C C . LEU A 1 88 ? -15.319 3.140 17.470 1.00 97.81 88 LEU A C 1
ATOM 664 O O . LEU A 1 88 ? -16.091 2.750 18.339 1.00 97.81 88 LEU A O 1
ATOM 668 N N . GLN A 1 89 ? -14.174 3.765 17.756 1.00 96.25 89 GLN A N 1
ATOM 669 C CA . GLN A 1 89 ? -13.779 4.054 1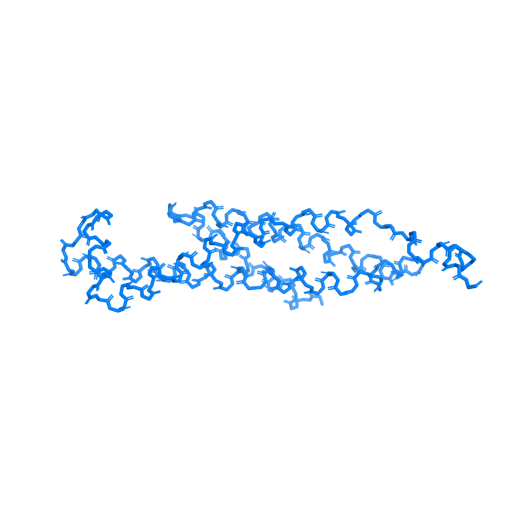9.133 1.00 96.25 89 GLN A CA 1
ATOM 670 C C . GLN A 1 89 ? -14.824 4.920 19.850 1.00 96.25 89 GLN A C 1
ATOM 672 O O . GLN A 1 89 ? -15.188 4.597 20.978 1.00 96.25 89 GLN A O 1
ATOM 677 N N . VAL A 1 90 ? -15.337 5.963 19.191 1.00 97.75 90 VAL A N 1
ATOM 678 C CA . VAL A 1 90 ? -16.402 6.818 19.743 1.00 97.75 90 VAL A CA 1
ATOM 679 C C . VAL A 1 90 ? -17.693 6.022 19.947 1.00 97.75 90 VAL A C 1
ATOM 681 O O . VAL A 1 90 ? -18.226 6.013 21.052 1.00 97.75 90 VAL A O 1
ATOM 684 N N . ILE A 1 91 ? -18.144 5.276 18.931 1.00 97.62 91 ILE A N 1
ATOM 685 C CA . ILE A 1 91 ? -19.389 4.489 19.010 1.00 97.62 91 ILE A CA 1
ATOM 686 C C . ILE A 1 91 ? -19.331 3.468 20.157 1.00 97.62 91 ILE A C 1
ATOM 688 O O . ILE A 1 91 ? -20.296 3.303 20.903 1.00 97.62 91 ILE A O 1
ATOM 692 N N . TYR A 1 92 ? -18.199 2.780 20.325 1.00 97.25 92 TYR A N 1
ATOM 693 C CA . TYR A 1 92 ? -18.034 1.798 21.397 1.00 97.25 92 TYR A CA 1
ATOM 694 C C . TYR A 1 92 ? -17.999 2.441 22.784 1.00 97.25 92 TYR A C 1
ATOM 696 O O . TYR A 1 92 ? -18.558 1.866 23.717 1.00 97.25 92 TYR A O 1
ATOM 704 N N . GLN A 1 93 ? -17.399 3.626 22.920 1.00 96.81 93 GLN A N 1
ATOM 705 C CA . GLN A 1 93 ? -17.419 4.383 24.173 1.00 96.81 93 GLN A CA 1
ATOM 706 C C . GLN A 1 93 ? -18.840 4.828 24.539 1.00 96.81 93 GLN A C 1
ATOM 708 O O . GLN A 1 93 ? -19.265 4.618 25.672 1.00 96.81 93 GLN A O 1
ATOM 713 N N . GLU A 1 94 ? -19.592 5.379 23.586 1.00 96.75 94 GLU A N 1
ATOM 714 C CA . GLU A 1 94 ? -20.969 5.845 23.808 1.00 96.75 94 GLU A CA 1
ATOM 715 C C . GLU A 1 94 ? -21.931 4.702 24.149 1.00 96.75 94 GLU A C 1
ATOM 717 O O . GLU A 1 94 ? -22.811 4.857 24.995 1.00 96.75 94 GLU A O 1
ATOM 722 N N . ALA A 1 95 ? -21.743 3.533 23.533 1.00 95.44 95 ALA A N 1
ATOM 723 C CA . ALA A 1 95 ? -22.544 2.345 23.812 1.00 95.44 95 ALA A CA 1
ATOM 724 C C . ALA A 1 95 ? -22.031 1.519 25.014 1.00 95.44 95 ALA A C 1
ATOM 726 O O . ALA A 1 95 ? -22.624 0.488 25.335 1.00 95.44 95 ALA A O 1
ATOM 727 N N . GLY A 1 96 ? -20.950 1.946 25.683 1.00 96.44 96 GLY A N 1
ATOM 728 C CA . GLY A 1 96 ? -20.384 1.258 26.851 1.00 96.44 96 GLY A CA 1
ATOM 729 C C . GLY A 1 96 ? -19.894 -0.164 26.552 1.00 96.44 96 GLY A C 1
ATOM 730 O O . GLY A 1 96 ? -20.008 -1.054 27.396 1.00 96.44 96 GLY A O 1
ATOM 731 N N . VAL A 1 97 ? -19.408 -0.404 25.332 1.00 94.50 97 VAL A N 1
ATOM 732 C CA . VAL A 1 97 ? -19.074 -1.742 24.827 1.00 94.50 97 VAL A CA 1
ATOM 733 C C . VAL A 1 97 ? -17.570 -1.962 24.868 1.00 94.50 97 VAL A C 1
ATOM 735 O O . VAL A 1 97 ? -16.813 -1.323 24.136 1.00 94.50 97 VAL A O 1
ATOM 738 N N . GLU A 1 98 ? -17.130 -2.930 25.665 1.00 92.50 98 GLU A N 1
ATOM 739 C CA . GLU A 1 98 ? -15.719 -3.291 25.771 1.00 92.50 98 GLU A CA 1
ATOM 740 C C . GLU A 1 98 ? -15.447 -4.714 25.281 1.00 92.50 98 GLU A C 1
ATOM 742 O O . GLU A 1 98 ? -16.227 -5.648 25.472 1.00 92.50 98 GLU A O 1
ATOM 747 N N . GLY A 1 99 ? -14.288 -4.885 24.646 1.00 92.31 99 GLY A N 1
ATOM 748 C CA . GLY A 1 99 ? -13.829 -6.177 24.158 1.00 92.31 99 GLY A CA 1
ATOM 749 C C . GLY A 1 99 ? -14.423 -6.590 22.809 1.00 92.31 99 GLY A C 1
ATOM 750 O O . GLY A 1 99 ? -15.544 -6.257 22.423 1.00 92.31 99 GLY A O 1
ATOM 751 N N . LYS A 1 100 ? -13.640 -7.384 22.072 1.00 91.12 100 LYS A N 1
ATOM 752 C CA . LYS A 1 100 ? -13.942 -7.755 20.680 1.00 91.12 100 LYS A CA 1
ATOM 753 C C . LYS A 1 100 ? -15.266 -8.505 20.518 1.00 91.12 100 LYS A C 1
ATOM 755 O O . LYS A 1 100 ? -15.924 -8.348 19.499 1.00 91.12 100 LYS A O 1
ATOM 760 N N . ALA A 1 101 ? -15.658 -9.328 21.494 1.00 93.62 101 ALA A N 1
ATOM 761 C CA . ALA A 1 101 ? -16.891 -10.111 21.413 1.00 93.62 101 ALA A CA 1
ATOM 762 C C . ALA A 1 101 ? -18.143 -9.220 21.459 1.00 93.62 101 ALA A C 1
ATOM 764 O O . ALA A 1 101 ? -19.051 -9.397 20.648 1.00 93.62 101 ALA A O 1
ATOM 765 N N . ALA A 1 102 ? -18.167 -8.237 22.361 1.00 94.62 102 ALA A N 1
ATOM 766 C CA . ALA A 1 102 ? -19.295 -7.327 22.507 1.00 94.62 102 ALA A CA 1
ATOM 767 C C . ALA A 1 102 ? -19.353 -6.314 21.349 1.00 94.62 102 ALA A C 1
ATOM 769 O O . ALA A 1 102 ? -20.422 -6.117 20.775 1.00 94.62 102 ALA A O 1
ATOM 770 N N . GLN A 1 103 ? -18.200 -5.794 20.906 1.00 94.88 103 GLN A N 1
ATOM 771 C CA . GLN A 1 103 ? -18.085 -4.995 19.674 1.00 94.88 103 GLN A CA 1
ATOM 772 C C . GLN A 1 103 ? -18.652 -5.747 18.460 1.00 94.88 103 GLN A C 1
ATOM 774 O O . GLN A 1 103 ? -19.501 -5.232 17.732 1.00 94.88 103 GLN A O 1
ATOM 779 N N . ARG A 1 104 ? -18.273 -7.024 18.304 1.00 92.94 104 ARG A N 1
ATOM 780 C CA . ARG A 1 104 ? -18.772 -7.878 17.221 1.00 92.94 104 ARG A CA 1
ATOM 781 C C . ARG A 1 104 ? -20.266 -8.169 17.330 1.00 92.94 104 ARG A C 1
ATOM 783 O O . ARG A 1 104 ? -20.919 -8.352 16.305 1.00 92.94 104 ARG A O 1
ATOM 790 N N . SER A 1 105 ? -20.806 -8.248 18.544 1.00 95.19 105 SER A N 1
ATOM 791 C CA . SER A 1 105 ? -22.247 -8.387 18.755 1.00 95.19 105 SER A CA 1
ATOM 792 C C . SER A 1 105 ? -22.987 -7.120 18.334 1.00 95.19 105 SER A C 1
ATOM 794 O O . SER A 1 105 ? -23.974 -7.225 17.611 1.00 95.19 105 SER A O 1
ATOM 796 N N . LEU A 1 106 ? -22.486 -5.936 18.709 1.00 96.44 106 LEU A N 1
ATOM 797 C CA . LEU A 1 106 ? -23.073 -4.657 18.304 1.00 96.44 106 LEU A CA 1
ATOM 798 C C . LEU A 1 106 ? -23.080 -4.501 16.777 1.00 96.44 106 LEU A C 1
ATOM 800 O O . LEU A 1 106 ? -24.085 -4.082 16.211 1.00 96.44 106 LEU A O 1
ATOM 804 N N . ALA A 1 107 ? -22.011 -4.923 16.097 1.00 95.69 107 ALA A N 1
ATOM 805 C CA . ALA A 1 107 ? -21.924 -4.898 14.636 1.00 95.69 107 ALA A CA 1
ATOM 806 C C . ALA A 1 107 ? -23.035 -5.701 13.930 1.00 95.69 107 ALA A C 1
ATOM 808 O O . ALA A 1 107 ? -23.336 -5.445 12.770 1.00 95.69 107 ALA A O 1
ATOM 809 N N . ARG A 1 108 ? -23.660 -6.681 14.599 1.00 95.62 108 ARG A N 1
ATOM 810 C CA . ARG A 1 108 ? -24.768 -7.462 14.013 1.00 95.62 108 ARG A CA 1
ATOM 811 C C . ARG A 1 108 ? -26.101 -6.719 14.021 1.00 95.62 108 ARG A C 1
ATOM 813 O O . ARG A 1 108 ? -26.991 -7.098 13.269 1.00 95.62 108 ARG A O 1
ATOM 820 N N . SER A 1 109 ? -26.248 -5.713 14.879 1.00 95.50 109 SER A N 1
ATOM 821 C CA . SER A 1 109 ? -27.493 -4.962 15.070 1.00 95.50 109 SER A CA 1
ATOM 822 C C . SER A 1 109 ? -27.345 -3.459 14.817 1.00 95.50 109 SER A C 1
ATOM 824 O O . SER A 1 109 ? -28.325 -2.733 14.941 1.00 95.50 109 SER A O 1
ATOM 826 N N . ASN A 1 110 ? -26.142 -2.981 14.487 1.00 97.62 110 ASN A N 1
ATOM 827 C CA . ASN A 1 110 ? -25.850 -1.587 14.170 1.00 97.62 110 ASN A CA 1
ATOM 828 C C . ASN A 1 110 ? -25.125 -1.504 12.814 1.00 97.62 110 ASN A C 1
ATOM 830 O O . ASN A 1 110 ? -23.972 -1.921 12.681 1.00 97.62 110 ASN A O 1
ATOM 834 N N . GLU A 1 111 ? -25.817 -0.961 11.810 1.00 97.50 111 GLU A N 1
ATOM 835 C CA . GLU A 1 111 ? -25.326 -0.860 10.430 1.00 97.50 111 GLU A CA 1
ATOM 836 C C . GLU A 1 111 ? -24.087 0.034 10.295 1.00 97.50 111 GLU A C 1
ATOM 838 O O . GLU A 1 111 ? -23.194 -0.264 9.503 1.00 97.50 111 GLU A O 1
ATOM 843 N N . GLU A 1 112 ? -23.994 1.102 11.088 1.00 97.69 112 GLU A N 1
ATOM 844 C CA . GLU A 1 112 ? -22.857 2.023 11.065 1.00 97.69 112 GLU A CA 1
ATOM 845 C C . GLU A 1 112 ? -21.583 1.343 11.589 1.00 97.69 112 GLU A C 1
ATOM 847 O O . GLU A 1 112 ? -20.517 1.434 10.970 1.00 97.69 112 GLU A O 1
ATOM 852 N N . VAL A 1 113 ? -21.704 0.566 12.670 1.00 98.19 113 VAL A N 1
ATOM 853 C CA . VAL A 1 113 ? -20.605 -0.272 13.173 1.00 98.19 113 VAL A CA 1
ATOM 854 C C . VAL A 1 113 ? -20.186 -1.293 12.115 1.00 98.19 113 VAL A C 1
ATOM 856 O O . VAL A 1 113 ? -18.995 -1.410 11.814 1.00 98.19 113 VAL A O 1
ATOM 859 N N . ALA A 1 114 ? -21.145 -1.994 11.501 1.00 98.19 114 ALA A N 1
ATOM 860 C CA . ALA A 1 114 ? -20.865 -2.970 10.447 1.00 98.19 114 ALA A CA 1
ATOM 861 C C . ALA A 1 114 ? -20.136 -2.339 9.247 1.00 98.19 114 ALA A C 1
ATOM 863 O O . ALA A 1 114 ? -19.178 -2.915 8.720 1.00 98.19 114 ALA A O 1
ATOM 864 N N . PHE A 1 115 ? -20.550 -1.138 8.838 1.00 98.50 115 PHE A N 1
ATOM 865 C CA . PHE A 1 115 ? -19.925 -0.385 7.756 1.00 98.50 115 PHE A CA 1
ATOM 866 C C . PHE A 1 115 ? -18.458 -0.060 8.064 1.00 98.50 115 PHE A C 1
ATOM 868 O O . PHE A 1 115 ? -17.578 -0.345 7.243 1.00 98.50 115 PHE A O 1
ATOM 875 N N . TYR A 1 116 ? -18.170 0.497 9.243 1.00 98.62 116 TYR A N 1
ATOM 876 C CA . TYR A 1 116 ? -16.803 0.858 9.618 1.00 98.62 116 TYR A CA 1
ATOM 877 C C . TYR A 1 116 ? -15.907 -0.369 9.840 1.00 98.62 116 TYR A C 1
ATOM 879 O O . TYR A 1 116 ? -14.760 -0.368 9.378 1.00 98.62 116 TYR A O 1
ATOM 887 N N . GLU A 1 117 ? -16.421 -1.450 10.442 1.00 97.69 117 GLU A N 1
ATOM 888 C CA . GLU A 1 117 ? -15.695 -2.728 10.503 1.00 97.69 117 GLU A CA 1
ATOM 889 C C . GLU A 1 117 ? -15.363 -3.241 9.092 1.00 97.69 117 GLU A C 1
ATOM 891 O O . GLU A 1 117 ? -14.236 -3.676 8.832 1.00 97.69 117 GLU A O 1
ATOM 896 N N . GLY A 1 118 ? -16.312 -3.127 8.159 1.00 98.00 118 GLY A N 1
ATOM 897 C CA . GLY A 1 118 ? -16.128 -3.482 6.754 1.00 98.00 118 GLY A CA 1
ATOM 898 C C . GLY 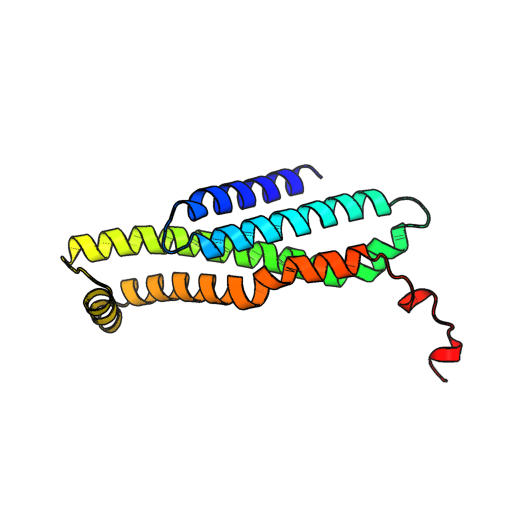A 1 118 ? -15.026 -2.673 6.066 1.00 98.00 118 GLY A C 1
ATOM 899 O O . GLY A 1 118 ? -14.208 -3.248 5.346 1.00 98.00 118 GLY A O 1
ATOM 900 N N . LYS A 1 119 ? -14.933 -1.359 6.321 1.00 98.50 119 LYS A N 1
ATOM 901 C CA . LYS A 1 119 ? -13.850 -0.509 5.782 1.00 98.50 119 LYS A CA 1
ATOM 902 C C . LYS A 1 119 ? -12.476 -0.949 6.275 1.00 98.50 119 LYS A C 1
ATOM 904 O O . LYS A 1 119 ? -11.544 -1.049 5.476 1.00 98.50 119 LYS A O 1
ATOM 909 N N . ILE A 1 120 ? -12.361 -1.261 7.565 1.00 98.56 120 ILE A N 1
ATOM 910 C CA . ILE A 1 120 ? -11.113 -1.769 8.144 1.00 98.56 120 ILE A CA 1
ATOM 911 C C . ILE A 1 120 ? -10.762 -3.125 7.526 1.00 98.56 120 ILE A C 1
ATOM 913 O O . ILE A 1 120 ? -9.619 -3.335 7.120 1.00 98.56 120 ILE A O 1
ATOM 917 N N . ALA A 1 121 ? -11.729 -4.039 7.419 1.00 98.38 121 ALA A N 1
ATOM 918 C CA . ALA A 1 121 ? -11.510 -5.362 6.841 1.00 98.38 121 ALA A CA 1
ATOM 919 C C . ALA A 1 121 ? -11.067 -5.286 5.370 1.00 98.38 121 ALA A C 1
ATOM 921 O O . ALA A 1 121 ? -10.077 -5.919 5.001 1.00 98.38 121 ALA A O 1
ATOM 922 N N . ALA A 1 122 ? -11.734 -4.465 4.555 1.00 98.62 122 ALA A N 1
ATOM 923 C CA . ALA A 1 122 ? -11.392 -4.270 3.148 1.00 98.62 122 ALA A CA 1
ATOM 924 C C . ALA A 1 122 ? -9.973 -3.707 2.970 1.00 98.62 122 ALA A C 1
ATOM 926 O O . ALA A 1 122 ? -9.210 -4.209 2.145 1.00 98.62 122 ALA A O 1
ATOM 927 N N . ALA A 1 123 ? -9.580 -2.718 3.779 1.00 98.81 123 ALA A N 1
ATOM 928 C CA . ALA A 1 123 ? -8.235 -2.149 3.726 1.00 98.81 123 ALA A CA 1
ATOM 929 C C . ALA A 1 123 ? -7.151 -3.158 4.124 1.00 98.81 123 ALA A C 1
ATOM 931 O O . ALA A 1 123 ? -6.098 -3.223 3.487 1.00 98.81 123 ALA A O 1
ATOM 932 N N . LYS A 1 124 ? -7.419 -3.978 5.148 1.00 98.69 124 LYS A N 1
ATOM 933 C CA . LYS A 1 124 ? -6.508 -5.043 5.587 1.00 98.69 124 LYS A CA 1
ATOM 934 C C . LYS A 1 124 ? -6.337 -6.107 4.508 1.00 98.69 124 LYS A C 1
ATOM 936 O O . LYS A 1 124 ? -5.205 -6.463 4.192 1.00 98.69 124 LYS A O 1
ATOM 941 N N . TYR A 1 125 ? -7.447 -6.555 3.922 1.00 98.75 125 TYR A N 1
ATOM 942 C CA . TYR A 1 125 ? -7.450 -7.509 2.817 1.00 98.75 125 TYR A CA 1
ATOM 943 C C . TYR A 1 125 ? -6.657 -6.978 1.620 1.00 98.75 125 TYR A C 1
ATOM 945 O O . TYR A 1 125 ? -5.692 -7.609 1.199 1.00 98.75 125 TYR A O 1
ATOM 953 N N . PHE A 1 126 ? -6.995 -5.784 1.126 1.00 98.88 126 PHE A N 1
ATOM 954 C CA . PHE A 1 126 ? -6.344 -5.211 -0.053 1.00 98.88 126 PHE A CA 1
ATOM 955 C C . PHE A 1 126 ? -4.848 -4.965 0.179 1.00 98.88 126 PHE A C 1
ATOM 957 O O . PHE A 1 126 ? -4.028 -5.217 -0.701 1.00 98.88 126 PHE A O 1
ATOM 964 N N . THR A 1 127 ? -4.462 -4.532 1.382 1.00 98.81 127 THR A N 1
ATOM 965 C CA . THR A 1 127 ? -3.043 -4.344 1.713 1.00 98.81 127 THR A CA 1
ATOM 966 C C . THR A 1 127 ? -2.258 -5.657 1.644 1.00 98.81 127 THR A C 1
ATOM 968 O O . THR A 1 127 ? -1.156 -5.688 1.101 1.00 98.81 127 THR A O 1
ATOM 971 N N . VAL A 1 128 ? -2.812 -6.746 2.182 1.00 98.31 128 VAL A N 1
ATOM 972 C CA . VAL A 1 128 ? -2.136 -8.053 2.204 1.00 98.31 128 VAL A CA 1
ATOM 973 C C . VAL A 1 128 ? -2.113 -8.692 0.821 1.00 98.31 128 VAL A C 1
ATOM 975 O O . VAL A 1 128 ? -1.070 -9.189 0.400 1.00 98.31 128 VAL A O 1
ATOM 978 N N . GLU A 1 129 ? -3.237 -8.664 0.110 1.00 98.31 129 GLU A N 1
ATOM 979 C CA . GLU A 1 129 ? -3.375 -9.381 -1.156 1.00 98.31 129 GLU A CA 1
ATOM 980 C C . GLU A 1 129 ? -2.820 -8.621 -2.354 1.00 98.31 129 GLU A C 1
ATOM 982 O O . GLU A 1 129 ? -2.343 -9.254 -3.292 1.00 98.31 129 GLU A O 1
ATOM 987 N N . VAL A 1 130 ? -2.848 -7.288 -2.329 1.00 98.69 130 VAL A N 1
ATOM 988 C CA . VAL A 1 130 ? -2.462 -6.455 -3.475 1.00 98.69 130 VAL A CA 1
ATOM 989 C C . VAL A 1 130 ? -1.204 -5.650 -3.159 1.00 98.69 130 VAL A C 1
ATOM 991 O O . VAL A 1 130 ? -0.159 -5.879 -3.766 1.00 98.69 130 VAL A O 1
ATOM 994 N N . VAL A 1 131 ? -1.258 -4.764 -2.158 1.00 98.75 131 VAL A N 1
ATOM 995 C CA . VAL A 1 131 ? -0.173 -3.794 -1.892 1.00 98.75 131 VAL A CA 1
ATOM 996 C C . VAL A 1 131 ? 1.152 -4.484 -1.546 1.00 98.75 131 VAL A C 1
ATOM 998 O O . VAL A 1 131 ? 2.211 -4.057 -2.001 1.00 98.75 131 VAL A O 1
ATOM 1001 N N . ASN A 1 132 ? 1.112 -5.590 -0.801 1.00 98.25 132 ASN A N 1
ATOM 1002 C CA . ASN A 1 132 ? 2.315 -6.333 -0.414 1.00 98.25 132 ASN A CA 1
ATOM 1003 C C . ASN A 1 132 ? 3.099 -6.917 -1.611 1.00 98.25 132 ASN A C 1
ATOM 1005 O O . ASN A 1 132 ? 4.278 -7.237 -1.482 1.00 98.25 132 ASN A O 1
ATOM 1009 N N . ARG A 1 133 ? 2.470 -7.050 -2.787 1.00 98.31 133 ARG A N 1
ATOM 1010 C CA . ARG A 1 133 ? 3.121 -7.566 -4.005 1.00 98.31 133 ARG A CA 1
ATOM 1011 C C . ARG A 1 133 ? 3.830 -6.473 -4.806 1.00 98.31 133 ARG A C 1
ATOM 1013 O O . ARG A 1 133 ? 4.662 -6.792 -5.649 1.00 98.31 133 ARG A O 1
ATOM 1020 N N . LEU A 1 134 ? 3.548 -5.194 -4.541 1.00 98.69 134 LEU A N 1
ATOM 1021 C CA . LEU A 1 134 ? 4.065 -4.092 -5.362 1.00 98.69 134 LEU A CA 1
ATOM 1022 C C . LEU A 1 134 ? 5.592 -4.033 -5.360 1.00 98.69 134 LEU A C 1
ATOM 1024 O O . LEU A 1 134 ? 6.195 -3.772 -6.394 1.00 98.69 134 LEU A O 1
ATOM 1028 N N . LYS A 1 135 ? 6.233 -4.352 -4.229 1.00 98.12 135 LYS A N 1
ATOM 1029 C CA . LYS A 1 135 ? 7.697 -4.374 -4.137 1.00 98.12 135 LYS A CA 1
ATOM 1030 C C . LYS A 1 135 ? 8.324 -5.355 -5.130 1.00 98.12 135 LYS A C 1
ATOM 1032 O O . LYS A 1 135 ? 9.250 -4.975 -5.839 1.00 98.12 135 LYS A O 1
ATOM 1037 N N . SER A 1 136 ? 7.824 -6.589 -5.209 1.00 98.25 136 SER A N 1
ATOM 1038 C CA . SER A 1 136 ? 8.374 -7.579 -6.142 1.00 98.25 136 SER A CA 1
ATOM 1039 C C . SER A 1 136 ? 8.047 -7.239 -7.594 1.00 98.25 136 SER A C 1
ATOM 1041 O O . SER A 1 136 ? 8.886 -7.436 -8.467 1.00 98.25 136 SER A O 1
ATOM 1043 N N . GLN A 1 137 ? 6.873 -6.661 -7.857 1.00 98.50 137 GLN A N 1
ATOM 1044 C CA . GLN A 1 137 ? 6.522 -6.175 -9.192 1.00 98.50 137 GLN A CA 1
ATOM 1045 C C . GLN A 1 137 ? 7.439 -5.033 -9.653 1.00 98.50 137 GLN A C 1
ATOM 1047 O O . GLN A 1 137 ? 7.867 -5.032 -10.806 1.00 98.50 137 GLN A O 1
ATOM 1052 N N . CYS A 1 138 ? 7.792 -4.097 -8.762 1.00 98.62 138 CYS A N 1
ATOM 1053 C CA . CYS A 1 138 ? 8.794 -3.075 -9.064 1.00 98.62 138 CYS A CA 1
ATOM 1054 C C . CYS A 1 138 ? 10.149 -3.707 -9.392 1.00 98.62 138 CYS A C 1
ATOM 1056 O O . CYS A 1 138 ? 10.726 -3.389 -10.429 1.00 98.62 138 CYS A O 1
ATOM 1058 N N . GLN A 1 139 ? 10.608 -4.655 -8.568 1.00 98.19 139 GLN A N 1
ATOM 1059 C CA . GLN A 1 139 ? 11.878 -5.357 -8.781 1.00 98.19 139 GLN A CA 1
ATOM 1060 C C . GLN A 1 139 ? 11.938 -6.060 -10.142 1.00 98.19 139 GLN A C 1
ATOM 1062 O O . GLN A 1 139 ? 12.981 -6.039 -10.789 1.00 98.19 139 GLN A O 1
ATOM 1067 N N . SER A 1 140 ? 10.832 -6.646 -10.613 1.00 97.31 140 SER A N 1
ATOM 1068 C CA . SER A 1 140 ? 10.778 -7.251 -11.950 1.00 97.31 140 SER A CA 1
ATOM 1069 C C . SER A 1 140 ? 11.038 -6.238 -13.068 1.00 97.31 140 SER A C 1
ATOM 1071 O O . SER A 1 140 ? 11.716 -6.565 -14.036 1.00 97.31 140 SER A O 1
ATOM 1073 N N . ILE A 1 141 ? 10.541 -5.004 -12.942 1.00 97.19 141 ILE A N 1
ATOM 1074 C CA . ILE A 1 141 ? 10.787 -3.951 -13.939 1.00 97.19 141 ILE A CA 1
ATOM 1075 C C . ILE A 1 141 ? 12.222 -3.412 -13.819 1.00 97.19 141 ILE A C 1
ATOM 1077 O O . ILE A 1 141 ? 12.856 -3.093 -14.825 1.00 97.19 141 ILE A O 1
ATOM 1081 N N . GLU A 1 142 ? 12.767 -3.354 -12.603 1.00 96.38 142 GLU A N 1
ATOM 1082 C CA . GLU A 1 142 ? 14.145 -2.912 -12.338 1.00 96.38 142 GLU A CA 1
ATOM 1083 C C . GLU A 1 142 ? 15.221 -3.832 -12.920 1.00 96.38 142 GLU A C 1
ATOM 1085 O O . GLU A 1 142 ? 16.348 -3.379 -13.135 1.00 96.38 142 GLU A O 1
ATOM 1090 N N . MET A 1 143 ? 14.870 -5.074 -13.267 1.00 95.50 143 MET A N 1
ATOM 1091 C CA . MET A 1 143 ? 15.743 -5.970 -14.032 1.00 95.50 143 MET A CA 1
ATOM 1092 C C . MET A 1 143 ? 16.014 -5.468 -15.459 1.00 95.50 143 MET A C 1
ATOM 1094 O O . MET A 1 143 ? 16.963 -5.930 -16.081 1.00 95.50 143 MET A O 1
ATOM 1098 N N . GLN A 1 144 ? 15.229 -4.505 -15.966 1.00 93.19 144 GLN A N 1
ATOM 1099 C CA . GLN A 1 144 ? 15.422 -3.870 -17.278 1.00 93.19 144 GLN A CA 1
ATOM 1100 C C . GLN A 1 144 ? 15.501 -4.875 -18.437 1.00 93.19 144 GLN A C 1
ATOM 1102 O O . GLN A 1 144 ? 16.219 -4.663 -19.415 1.00 93.19 144 GLN A O 1
ATOM 1107 N N . GLU A 1 145 ? 14.744 -5.964 -18.330 1.00 92.38 145 GLU A N 1
ATOM 1108 C CA . GLU A 1 145 ? 14.715 -7.003 -19.348 1.00 92.38 145 GLU A CA 1
ATOM 1109 C C . GLU A 1 145 ? 14.125 -6.496 -20.665 1.00 92.38 145 GLU A C 1
ATOM 1111 O O . GLU A 1 145 ? 13.081 -5.835 -20.701 1.00 92.38 145 GLU A O 1
ATOM 1116 N N . LYS A 1 146 ? 14.807 -6.837 -21.761 1.00 91.81 146 LYS A N 1
ATOM 1117 C CA . LYS A 1 146 ? 14.447 -6.449 -23.135 1.00 91.81 146 LYS A CA 1
ATOM 1118 C C . LYS A 1 146 ? 14.142 -7.647 -24.019 1.00 91.81 146 LYS A C 1
ATOM 1120 O O . LYS A 1 146 ? 13.800 -7.467 -25.184 1.00 91.81 146 LYS A O 1
ATOM 1125 N N . VAL A 1 147 ? 14.187 -8.857 -23.462 1.00 91.56 147 VAL A N 1
ATOM 1126 C CA . VAL A 1 147 ? 13.999 -10.105 -24.212 1.00 91.56 147 VAL A CA 1
ATOM 1127 C C . VAL A 1 147 ? 12.744 -10.095 -25.093 1.00 91.56 147 VAL A C 1
ATOM 1129 O O . VAL A 1 147 ? 12.785 -10.582 -26.214 1.00 91.56 147 VAL A O 1
ATOM 1132 N N . ALA A 1 148 ? 11.651 -9.464 -24.646 1.00 86.06 148 ALA A N 1
ATOM 1133 C CA . ALA A 1 148 ? 10.403 -9.383 -25.407 1.00 86.06 148 ALA A CA 1
ATOM 1134 C C . ALA A 1 148 ? 10.520 -8.609 -26.737 1.00 86.06 148 ALA A C 1
ATOM 1136 O O . ALA A 1 148 ? 9.721 -8.853 -27.635 1.00 86.06 148 ALA A O 1
ATOM 1137 N N . VAL A 1 149 ? 11.483 -7.687 -26.863 1.00 88.38 149 VAL A N 1
ATOM 1138 C CA . VAL A 1 149 ? 11.750 -6.926 -28.101 1.00 88.38 149 VAL A CA 1
ATOM 1139 C C . VAL A 1 149 ? 13.014 -7.366 -28.824 1.00 88.38 149 VAL A C 1
ATOM 1141 O O . VAL A 1 149 ? 13.168 -7.074 -30.003 1.00 88.38 149 VAL A O 1
ATOM 1144 N N . GLU A 1 150 ? 13.931 -8.033 -28.126 1.00 90.75 150 GLU A N 1
ATOM 1145 C CA . GLU A 1 150 ? 15.175 -8.548 -28.707 1.00 90.75 150 GLU A CA 1
ATOM 1146 C C . GLU A 1 150 ? 15.009 -9.957 -29.291 1.00 90.75 150 GLU A C 1
ATOM 1148 O O . GLU A 1 150 ? 15.841 -10.398 -30.086 1.00 90.75 150 GLU A O 1
ATOM 1153 N N . MET A 1 151 ? 13.947 -10.676 -28.910 1.00 93.25 151 MET A N 1
ATOM 1154 C CA . MET A 1 151 ? 13.646 -11.993 -29.459 1.00 93.25 151 MET A CA 1
ATOM 1155 C C . MET A 1 151 ? 13.445 -11.909 -30.973 1.00 93.25 151 MET A C 1
ATOM 1157 O O . MET A 1 151 ? 12.688 -11.080 -31.468 1.00 93.25 151 MET A O 1
ATOM 1161 N N . LEU A 1 152 ? 14.124 -12.800 -31.700 1.00 93.19 152 LEU A N 1
ATOM 1162 C CA . LEU A 1 152 ? 14.026 -12.881 -33.154 1.00 93.19 152 LEU A CA 1
ATOM 1163 C C . LEU A 1 152 ? 12.574 -13.107 -33.584 1.00 93.19 152 LEU A C 1
ATOM 1165 O O . LEU A 1 152 ? 11.917 -14.005 -33.060 1.00 93.19 152 LEU A O 1
ATOM 1169 N N . ASP A 1 153 ? 12.125 -12.391 -34.615 1.00 91.00 153 ASP A N 1
ATOM 1170 C CA . ASP A 1 153 ? 10.797 -12.595 -35.211 1.00 91.00 153 ASP A CA 1
ATOM 1171 C C . ASP A 1 153 ? 10.574 -14.060 -35.627 1.00 91.00 153 ASP A C 1
ATOM 1173 O O . ASP A 1 153 ? 9.500 -14.622 -35.424 1.00 91.00 153 ASP A O 1
ATOM 1177 N N . ALA A 1 154 ? 11.625 -14.723 -36.127 1.00 93.12 154 ALA A N 1
ATOM 1178 C CA . ALA A 1 154 ? 11.594 -16.141 -36.489 1.00 93.12 154 ALA A CA 1
ATOM 1179 C C . ALA A 1 154 ? 11.261 -17.072 -35.304 1.00 93.12 154 ALA A C 1
ATOM 1181 O O . ALA A 1 154 ? 10.733 -18.162 -35.515 1.00 93.12 154 ALA A O 1
ATOM 1182 N N . SER A 1 155 ? 11.525 -16.649 -34.064 1.00 92.38 155 SER A N 1
ATOM 1183 C CA . SER A 1 155 ? 11.176 -17.409 -32.858 1.00 92.38 155 SER A CA 1
ATOM 1184 C C . SER A 1 155 ? 9.671 -17.425 -32.575 1.00 92.38 155 SER A C 1
ATOM 1186 O O . SER A 1 155 ? 9.222 -18.265 -31.799 1.00 92.38 155 SER A O 1
ATOM 1188 N N . PHE A 1 156 ? 8.884 -16.530 -33.184 1.00 88.50 156 PHE A N 1
ATOM 1189 C CA . PHE A 1 156 ? 7.427 -16.503 -33.017 1.00 88.50 156 PHE A CA 1
ATOM 1190 C C . PHE A 1 156 ? 6.688 -17.486 -33.934 1.00 88.50 156 PHE A C 1
ATOM 1192 O O . PHE A 1 156 ? 5.497 -17.689 -33.721 1.00 88.50 156 PHE A O 1
ATOM 1199 N N . GLY A 1 157 ? 7.384 -18.123 -34.887 1.00 80.88 157 GLY A N 1
ATOM 1200 C CA . GLY A 1 157 ? 6.841 -19.171 -35.754 1.00 80.88 157 GLY A CA 1
ATOM 1201 C C . GLY A 1 157 ? 5.656 -18.703 -36.602 1.00 80.88 157 GLY A C 1
ATOM 1202 O O . GLY A 1 157 ? 4.509 -18.794 -36.173 1.00 80.88 157 GLY A O 1
ATOM 1203 N N . PHE A 1 158 ? 5.934 -18.256 -37.826 1.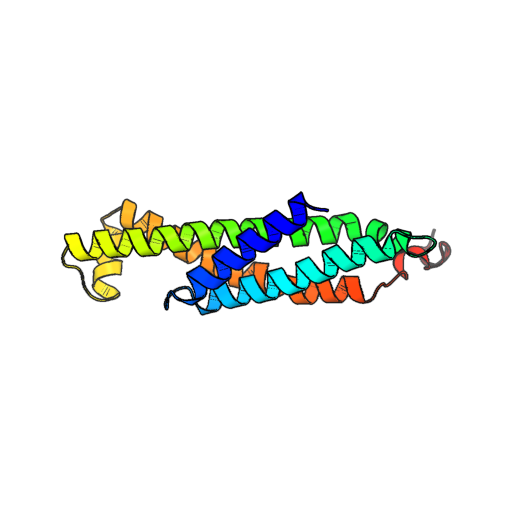00 59.56 158 PHE A N 1
ATOM 1204 C CA . PHE A 1 158 ? 4.930 -18.177 -38.889 1.00 59.56 158 PHE A CA 1
ATOM 1205 C C . PHE A 1 158 ? 5.164 -19.300 -39.896 1.00 59.56 158 PHE A C 1
ATOM 1207 O O . PHE A 1 158 ? 6.349 -19.547 -40.221 1.00 59.56 158 PHE A O 1
#

Foldseek 3Di:
DVVVVVVLVVLLVLLVVQCPPPLCVVLSVLLNLLSVLLVVLVVVQVVLCDDPSVVLCVVCVVVNVVLVVLSVVLSVLSSLLVVLVVVLVVVCVVVVHDDDVRLVVVLVVDVSSVVSVVSNVVSVVSSVPPSNCSNVSSVVSVVSDDCVPPPDPVVVPD

Sequence (158 aa):
GENVRNLLQEIGKTAARLQKNESLQKYAAILGEALQAVGELTKNFGLWSGGSGLVIPILNARPYLMIFGDLMVGWQLLQAAGIAVEKLQVIYQEAGVEGKAAQRSLARSNEEVAFYEGKIAAAKYFTVEVVNRLKSQCQSIEMQEKVAVEMLDASFGF

Mean predicted aligned error: 3.52 Å

Secondary structure (DSSP, 8-state):
-HHHHHHHHHHHHHHHHHTTSTTTHHHHHHHHHHHHHHHHHHHHHHHHTSGGGTHHHHHTHHHHHHHHHHHHHHHHHHHHHHHHHHHHHHHHHHTT--SHHHHHHHTTT-HHHHHHHHHHHHHHHHHHHTGGGHHHHHHHHHT---HHHHS-GGGG--

Solvent-accessible surface area (backbone atoms only — not comparable to full-atom values): 8568 Å² total; per-residue (Å²): 112,66,72,59,54,55,51,55,49,54,49,47,53,50,22,62,58,36,42,73,37,84,95,39,21,72,55,20,48,42,51,42,53,25,48,52,36,52,52,50,47,56,52,48,45,68,64,32,60,52,78,89,38,34,58,51,52,63,77,38,43,65,62,51,51,50,52,54,48,46,50,52,53,40,48,54,32,45,54,50,20,53,54,26,52,59,51,48,52,50,54,30,59,77,67,71,47,67,61,72,69,49,48,54,54,47,34,76,80,32,68,68,51,37,51,33,54,46,40,39,51,51,25,53,49,44,31,64,75,48,33,58,48,39,42,60,56,39,52,61,58,72,65,61,76,54,61,92,76,68,55,56,74,77,79,70,65,133

pLDDT: mean 95.85, std 4.83, range [59.56, 98.88]